Protein AF-A0A316T7T0-F1 (afdb_monomer_lite)

Secondary structure (DSSP, 8-state):
-HHHHHHHH---HHHHHHHTTS-----HHHHHHHTS-S------

pLDDT: mean 93.85, std 6.09, range [58.34, 97.12]

Structure (mmCIF, N/CA/C/O backbone):
data_AF-A0A316T7T0-F1
#
_entry.id   AF-A0A316T7T0-F1
#
loop_
_atom_site.group_PDB
_atom_site.id
_atom_site.type_symbol
_atom_site.label_atom_id
_atom_site.label_alt_id
_atom_site.label_comp_id
_atom_site.label_asym_id
_atom_site.label_entity_id
_atom_site.label_seq_id
_atom_site.pdbx_PDB_ins_code
_atom_site.Cartn_x
_atom_site.Cartn_y
_atom_site.Cartn_z
_atom_site.occupancy
_atom_site.B_iso_or_equiv
_atom_site.auth_seq_id
_atom_site.auth_comp_id
_atom_site.auth_asym_id
_atom_site.auth_atom_id
_atom_site.pdbx_PDB_model_num
ATOM 1 N N . LEU A 1 1 ? -12.699 3.920 4.055 1.00 86.75 1 LEU A N 1
ATOM 2 C CA . LEU A 1 1 ? -11.541 3.696 3.166 1.00 86.75 1 LEU A CA 1
ATOM 3 C C . LEU A 1 1 ? -10.734 2.474 3.603 1.00 86.75 1 LEU A C 1
ATOM 5 O O . LEU A 1 1 ? -10.679 1.517 2.851 1.00 86.75 1 LEU A O 1
ATOM 9 N N . ASN A 1 2 ? -10.235 2.431 4.841 1.00 92.69 2 ASN A N 1
ATOM 10 C CA . ASN A 1 2 ? -9.340 1.354 5.300 1.00 92.69 2 ASN A CA 1
ATOM 11 C C . ASN A 1 2 ? -9.954 -0.058 5.270 1.00 92.69 2 ASN A C 1
ATOM 13 O O . ASN A 1 2 ? -9.266 -0.998 4.903 1.00 92.69 2 ASN A O 1
ATOM 17 N N . LYS A 1 3 ? -11.25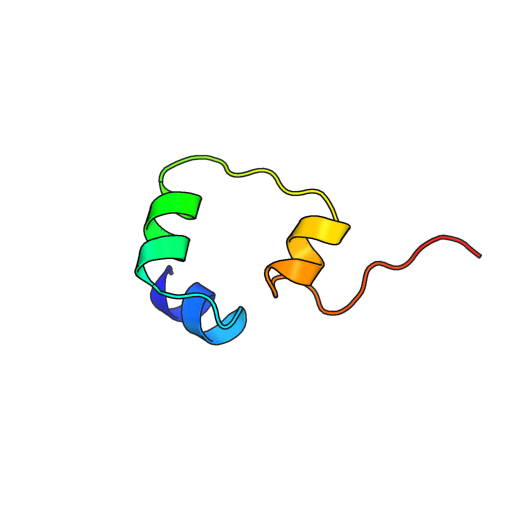2 -0.214 5.573 1.00 94.94 3 LYS A N 1
ATOM 18 C CA . LYS A 1 3 ? -11.948 -1.513 5.443 1.00 94.94 3 LYS A CA 1
ATOM 19 C C . LYS A 1 3 ? -11.981 -2.029 4.000 1.00 94.94 3 LYS A C 1
ATOM 21 O O . LYS A 1 3 ? -11.684 -3.187 3.765 1.00 94.94 3 LYS A O 1
ATOM 26 N N . MET A 1 4 ? -12.264 -1.144 3.046 1.00 96.31 4 MET A N 1
ATOM 27 C CA . MET A 1 4 ? -12.273 -1.479 1.619 1.00 96.31 4 MET A CA 1
ATOM 28 C C . MET A 1 4 ? -10.871 -1.853 1.127 1.00 96.31 4 MET A C 1
ATOM 30 O O . MET A 1 4 ? -10.723 -2.811 0.382 1.00 96.31 4 MET A O 1
ATOM 34 N N . LEU A 1 5 ? -9.839 -1.127 1.570 1.00 94.44 5 LEU A N 1
ATOM 35 C CA . LEU A 1 5 ? -8.449 -1.460 1.253 1.00 94.44 5 LEU A CA 1
ATOM 36 C C . LEU A 1 5 ? -8.045 -2.818 1.840 1.00 94.44 5 LEU A C 1
ATOM 38 O O . LEU A 1 5 ? -7.441 -3.615 1.134 1.00 94.44 5 LEU A O 1
ATOM 42 N N . ALA A 1 6 ? -8.411 -3.106 3.090 1.00 96.44 6 ALA A N 1
ATOM 43 C CA . ALA A 1 6 ? -8.160 -4.398 3.727 1.00 96.44 6 ALA A CA 1
ATOM 44 C C . ALA A 1 6 ? -8.822 -5.555 2.957 1.00 96.44 6 ALA A C 1
ATOM 46 O O . ALA A 1 6 ? -8.173 -6.553 2.664 1.00 96.44 6 ALA A O 1
ATOM 47 N N . GLU A 1 7 ? -10.087 -5.393 2.560 1.00 96.25 7 GLU A N 1
ATOM 48 C CA . GLU A 1 7 ? -10.820 -6.387 1.765 1.00 96.25 7 GLU A CA 1
ATOM 49 C C . GLU A 1 7 ? -10.217 -6.586 0.367 1.00 96.25 7 GLU A C 1
ATOM 51 O O . GLU A 1 7 ? -10.078 -7.723 -0.077 1.00 96.25 7 GLU A O 1
ATOM 56 N N . ALA A 1 8 ? -9.830 -5.506 -0.317 1.00 96.25 8 ALA A N 1
ATOM 57 C CA . ALA A 1 8 ? -9.286 -5.576 -1.674 1.00 96.25 8 ALA A CA 1
ATOM 58 C C . ALA A 1 8 ? -7.853 -6.130 -1.727 1.00 96.25 8 ALA A C 1
ATOM 60 O O . ALA A 1 8 ? -7.509 -6.840 -2.665 1.00 96.25 8 ALA A O 1
ATOM 61 N N . THR A 1 9 ? -7.023 -5.812 -0.729 1.00 95.19 9 THR A N 1
ATOM 62 C CA . THR A 1 9 ? -5.605 -6.223 -0.674 1.00 95.19 9 THR A CA 1
ATOM 63 C C . THR A 1 9 ? -5.379 -7.522 0.100 1.00 95.19 9 THR A C 1
ATOM 65 O O . THR A 1 9 ? -4.290 -8.089 0.056 1.00 95.19 9 THR A O 1
ATOM 68 N N . GLY A 1 10 ? -6.379 -7.986 0.858 1.00 95.56 10 GLY A N 1
ATOM 69 C CA . GLY A 1 10 ? -6.249 -9.114 1.783 1.00 95.56 10 GLY A CA 1
ATOM 70 C C . GLY A 1 10 ? -5.428 -8.806 3.042 1.00 95.56 10 GLY A C 1
ATOM 71 O O . GLY A 1 10 ? -5.103 -9.721 3.799 1.00 95.56 10 GLY A O 1
ATOM 72 N N . GLN A 1 11 ? -5.071 -7.541 3.282 1.00 96.00 11 GLN A N 1
ATOM 73 C CA . GLN A 1 11 ? -4.286 -7.144 4.449 1.00 96.00 11 GLN A CA 1
ATOM 74 C C . GLN A 1 11 ? -5.172 -6.953 5.690 1.00 96.00 11 GLN A C 1
ATOM 76 O O . GLN A 1 11 ? -6.313 -6.498 5.580 1.00 96.00 11 GLN A O 1
ATOM 81 N N . PRO A 1 12 ? -4.653 -7.215 6.902 1.00 97.12 12 PRO A N 1
ATOM 82 C CA . PRO A 1 12 ? -5.362 -6.897 8.137 1.00 97.12 12 PRO A CA 1
ATOM 83 C C . PRO A 1 12 ? -5.698 -5.403 8.246 1.00 97.12 12 PRO A C 1
ATOM 85 O O . PRO A 1 12 ? -4.884 -4.544 7.902 1.00 97.12 12 PRO A O 1
ATOM 88 N N . LEU A 1 13 ? -6.872 -5.083 8.804 1.00 96.00 13 LEU A N 1
ATOM 89 C CA . LEU A 1 13 ? -7.327 -3.697 8.970 1.00 96.00 13 LEU A CA 1
ATOM 90 C C . LEU A 1 13 ? -6.338 -2.840 9.777 1.00 96.00 13 LEU A C 1
ATOM 92 O O . LEU A 1 13 ? -6.110 -1.686 9.426 1.00 96.00 13 LEU A O 1
ATOM 96 N N . GLU A 1 14 ? -5.739 -3.412 10.821 1.00 96.12 14 GLU A N 1
ATOM 97 C CA . GLU A 1 14 ? -4.750 -2.742 11.677 1.00 96.12 14 GLU A CA 1
ATOM 98 C C . GLU A 1 14 ? -3.494 -2.343 10.892 1.00 96.12 14 GLU A C 1
ATOM 100 O O . GLU A 1 14 ? -2.983 -1.236 11.048 1.00 96.12 14 GLU A O 1
ATOM 105 N N . LYS A 1 15 ? -3.041 -3.212 9.981 1.00 95.12 15 LYS A N 1
ATOM 106 C CA . LYS A 1 15 ? -1.891 -2.940 9.114 1.00 95.12 15 LYS A CA 1
ATOM 107 C C . LYS A 1 15 ? -2.193 -1.800 8.145 1.00 95.12 15 LYS A C 1
ATOM 109 O O . LYS A 1 15 ? -1.416 -0.859 8.056 1.00 95.12 15 LYS A O 1
ATOM 114 N N . ILE A 1 16 ? -3.364 -1.830 7.503 1.00 96.19 16 ILE A N 1
ATOM 115 C CA . ILE A 1 16 ? -3.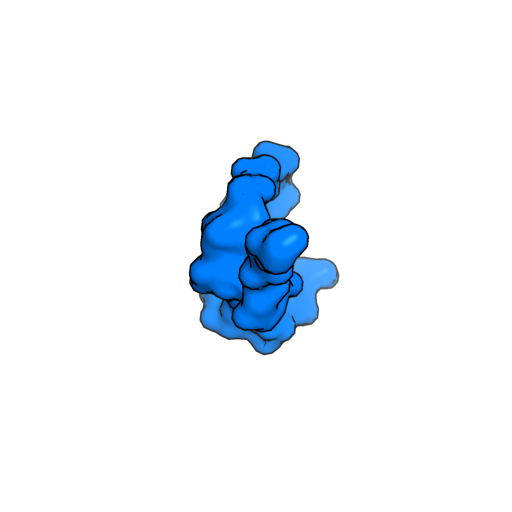814 -0.733 6.635 1.00 96.19 16 ILE A CA 1
ATOM 116 C C . ILE A 1 16 ? -3.915 0.577 7.420 1.00 96.19 16 ILE A C 1
ATOM 118 O O . ILE A 1 16 ? -3.561 1.627 6.898 1.00 96.19 16 ILE A O 1
ATOM 122 N N . GLN A 1 17 ? -4.399 0.554 8.664 1.00 95.12 17 GLN A N 1
ATOM 123 C CA . GLN A 1 17 ? -4.487 1.756 9.497 1.00 95.12 17 GLN A CA 1
ATOM 124 C C . GLN A 1 17 ? -3.117 2.370 9.784 1.00 95.12 17 GLN A C 1
ATOM 126 O O . GLN A 1 17 ? -2.983 3.581 9.645 1.00 95.12 17 GLN A O 1
ATOM 131 N N . LEU A 1 18 ? -2.119 1.551 10.117 1.00 94.94 18 LEU A N 1
ATOM 132 C CA . LEU A 1 18 ? -0.752 2.019 10.342 1.00 94.94 18 LEU A CA 1
ATOM 133 C C . LEU A 1 18 ? -0.119 2.541 9.043 1.00 94.94 18 LEU A C 1
ATOM 135 O O . LEU A 1 18 ? 0.425 3.641 9.007 1.00 94.94 18 LEU A O 1
ATOM 139 N N . ASP A 1 19 ? -0.261 1.786 7.955 1.00 93.31 19 ASP A N 1
ATOM 140 C CA . ASP A 1 19 ? 0.327 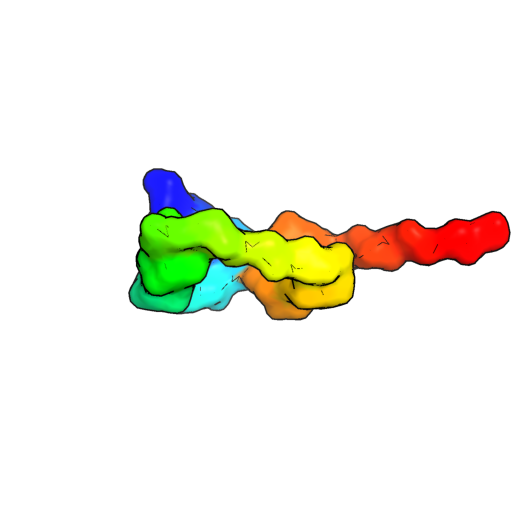2.118 6.655 1.00 93.31 19 ASP A CA 1
ATOM 141 C C . ASP A 1 19 ? -0.340 3.331 5.981 1.00 93.31 19 ASP A C 1
ATOM 143 O O . ASP A 1 19 ? 0.247 3.916 5.077 1.00 93.31 19 ASP A O 1
ATOM 147 N N . THR A 1 20 ? -1.550 3.715 6.408 1.00 92.44 20 THR A N 1
ATOM 148 C CA . THR A 1 20 ? -2.277 4.903 5.916 1.00 92.44 20 THR A CA 1
ATOM 149 C C . THR A 1 20 ? -2.240 6.089 6.880 1.00 92.44 20 THR A C 1
ATOM 151 O O . THR A 1 20 ? -2.789 7.143 6.563 1.00 92.44 20 THR A O 1
ATOM 154 N N . GLU A 1 21 ? -1.598 5.956 8.047 1.00 94.69 21 GLU A N 1
ATOM 155 C CA . GLU A 1 21 ? -1.426 7.064 8.997 1.00 94.69 21 GLU A CA 1
ATOM 156 C C . GLU A 1 21 ? -0.520 8.166 8.416 1.00 94.69 21 GLU A C 1
ATOM 158 O O . GLU A 1 21 ? -0.681 9.355 8.708 1.00 94.69 21 GLU A O 1
ATOM 163 N N . ARG A 1 22 ? 0.422 7.771 7.554 1.00 93.88 22 ARG A N 1
ATOM 164 C CA . ARG A 1 22 ? 1.337 8.637 6.806 1.00 93.88 22 ARG A CA 1
ATOM 165 C C . ARG A 1 22 ? 1.493 8.127 5.378 1.00 93.88 22 ARG A C 1
ATOM 167 O O . ARG A 1 22 ? 1.081 7.017 5.059 1.00 93.88 22 ARG A O 1
ATOM 174 N N . ASP A 1 23 ? 2.131 8.936 4.539 1.00 94.75 23 ASP A N 1
ATOM 175 C CA . ASP A 1 23 ? 2.481 8.524 3.184 1.00 94.75 23 ASP A CA 1
ATOM 176 C C . ASP A 1 23 ? 3.445 7.331 3.230 1.00 94.75 23 ASP A C 1
ATOM 178 O O . ASP A 1 23 ? 4.595 7.454 3.657 1.00 94.75 23 ASP A O 1
ATOM 182 N N . ASN A 1 24 ? 2.967 6.176 2.772 1.00 93.88 24 ASN A N 1
ATOM 183 C CA . ASN A 1 24 ? 3.747 4.953 2.658 1.00 93.88 24 ASN A CA 1
ATOM 184 C C . ASN A 1 24 ? 4.007 4.645 1.178 1.00 93.88 24 ASN A C 1
ATOM 186 O O . ASN A 1 24 ? 3.197 4.016 0.496 1.00 93.88 24 ASN A O 1
ATOM 190 N N . PHE A 1 25 ? 5.127 5.150 0.660 1.00 95.75 25 PHE A N 1
ATOM 191 C CA . PHE A 1 25 ? 5.530 4.910 -0.723 1.00 95.75 25 PHE A CA 1
ATOM 192 C C . PHE A 1 25 ? 6.095 3.500 -0.885 1.00 95.75 25 PHE A C 1
ATOM 194 O O . PHE A 1 25 ? 6.998 3.091 -0.159 1.00 95.75 25 PHE A O 1
ATOM 201 N N . MET A 1 26 ? 5.599 2.789 -1.894 1.00 95.81 26 MET A N 1
ATOM 202 C CA . MET A 1 26 ? 6.003 1.423 -2.212 1.00 95.81 26 MET A CA 1
ATOM 203 C C . MET A 1 26 ? 6.604 1.358 -3.615 1.00 95.81 26 MET A C 1
ATOM 205 O O . MET A 1 26 ? 6.165 2.060 -4.530 1.00 95.81 26 MET A O 1
ATOM 209 N N . SER A 1 27 ? 7.594 0.486 -3.804 1.00 97.00 27 SER A N 1
ATOM 210 C CA . SER A 1 27 ? 8.018 0.071 -5.139 1.00 97.00 27 SER A CA 1
ATOM 211 C C . SER A 1 27 ? 6.903 -0.712 -5.840 1.00 97.00 27 SER A C 1
ATOM 213 O O . SER A 1 27 ? 5.969 -1.205 -5.204 1.00 97.00 27 SER A O 1
ATOM 215 N N . ALA A 1 28 ? 7.008 -0.877 -7.160 1.00 96.19 28 ALA A N 1
ATOM 216 C CA . ALA A 1 28 ? 6.043 -1.675 -7.916 1.00 96.19 28 ALA A CA 1
ATOM 217 C C . ALA A 1 28 ? 5.970 -3.126 -7.400 1.00 96.19 28 ALA A C 1
ATOM 219 O O . ALA A 1 28 ? 4.883 -3.686 -7.277 1.00 96.19 28 ALA A O 1
ATOM 220 N N . GLN A 1 29 ? 7.119 -3.714 -7.050 1.00 96.19 29 GLN A N 1
ATOM 221 C CA . GLN A 1 29 ? 7.202 -5.060 -6.479 1.00 96.19 29 GLN A CA 1
ATOM 222 C C . GLN A 1 29 ? 6.543 -5.119 -5.097 1.00 96.19 29 GLN A C 1
ATOM 224 O O . GLN A 1 29 ? 5.735 -6.008 -4.850 1.00 96.19 29 GLN A O 1
ATOM 229 N N . GLN A 1 30 ? 6.810 -4.136 -4.231 1.00 96.50 30 GLN A N 1
ATOM 230 C CA . GLN A 1 30 ? 6.178 -4.055 -2.913 1.00 96.50 30 GLN A CA 1
ATOM 231 C C . GLN A 1 30 ? 4.661 -3.897 -3.026 1.00 96.50 30 GLN A C 1
ATOM 233 O O . GLN A 1 30 ? 3.933 -4.567 -2.308 1.00 96.50 30 GLN A O 1
ATOM 238 N N . ALA A 1 31 ? 4.170 -3.073 -3.954 1.00 96.44 31 ALA A N 1
ATOM 239 C CA . ALA A 1 31 ? 2.738 -2.912 -4.186 1.00 96.44 31 ALA A CA 1
ATOM 240 C C . ALA A 1 31 ? 2.078 -4.222 -4.653 1.00 96.44 31 ALA A C 1
ATOM 242 O O . ALA A 1 31 ? 0.946 -4.514 -4.268 1.00 96.44 31 ALA A O 1
ATOM 243 N N . MET A 1 32 ? 2.790 -5.028 -5.448 1.00 96.06 32 MET A N 1
ATOM 244 C CA . MET A 1 32 ? 2.315 -6.339 -5.888 1.00 96.06 32 MET A CA 1
ATOM 245 C C . MET A 1 32 ? 2.238 -7.331 -4.722 1.00 96.06 32 MET A C 1
ATOM 247 O O . MET A 1 32 ? 1.204 -7.953 -4.508 1.00 96.06 32 MET A O 1
ATOM 251 N N . GLU A 1 33 ? 3.296 -7.427 -3.914 1.00 95.81 33 GLU A N 1
ATOM 252 C CA . GLU A 1 33 ? 3.326 -8.273 -2.710 1.00 95.81 33 GLU A CA 1
ATOM 253 C C . GLU A 1 33 ? 2.297 -7.839 -1.660 1.00 95.81 33 GLU A C 1
ATOM 255 O O . GLU A 1 33 ? 1.746 -8.662 -0.929 1.00 95.81 33 GLU A O 1
ATOM 260 N N . TYR A 1 34 ? 2.013 -6.540 -1.594 1.00 95.31 34 TYR A N 1
ATOM 261 C CA . TYR A 1 34 ? 1.003 -5.982 -0.708 1.00 95.31 34 TYR A CA 1
ATOM 262 C C . TYR A 1 34 ? -0.428 -6.316 -1.161 1.00 95.31 34 TYR A C 1
ATOM 264 O O . TYR A 1 34 ? -1.347 -6.216 -0.352 1.00 95.31 34 TYR A O 1
ATOM 272 N N . GLY A 1 35 ? -0.628 -6.726 -2.419 1.00 95.44 35 GLY A N 1
ATOM 273 C CA . GLY A 1 35 ? -1.947 -6.987 -3.004 1.00 95.44 35 GLY A CA 1
ATOM 274 C C . GLY A 1 35 ? -2.633 -5.739 -3.567 1.00 95.44 35 GLY A C 1
ATOM 275 O O . GLY A 1 35 ? -3.839 -5.751 -3.788 1.00 95.44 35 GLY A O 1
ATOM 276 N N . LEU A 1 36 ? -1.892 -4.645 -3.782 1.00 95.25 36 LEU A N 1
ATOM 277 C CA . LEU A 1 36 ? -2.416 -3.426 -4.417 1.00 95.25 36 LEU A CA 1
ATOM 278 C C . LEU A 1 36 ? -2.480 -3.548 -5.944 1.00 95.25 36 LEU A C 1
ATOM 280 O O . LEU A 1 36 ? -3.275 -2.855 -6.575 1.00 95.25 36 LEU A O 1
ATOM 284 N N . VAL A 1 37 ? -1.632 -4.391 -6.541 1.00 95.50 37 VAL A N 1
ATOM 285 C CA . VAL A 1 37 ? -1.594 -4.652 -7.987 1.00 95.50 37 VAL A CA 1
ATOM 286 C C . VAL A 1 37 ? -1.332 -6.132 -8.257 1.00 95.50 37 VAL A C 1
ATOM 288 O O . VAL A 1 37 ? -0.585 -6.771 -7.526 1.00 95.50 37 VAL A O 1
ATOM 291 N N . ASP A 1 38 ? -1.891 -6.677 -9.337 1.00 94.75 38 ASP A N 1
ATOM 292 C CA . ASP A 1 38 ? -1.753 -8.111 -9.638 1.00 94.75 38 ASP A CA 1
ATOM 293 C C . ASP A 1 38 ? -0.405 -8.473 -10.274 1.00 94.75 38 ASP A C 1
ATOM 295 O O . ASP A 1 38 ? 0.102 -9.584 -10.112 1.00 94.75 38 ASP A O 1
ATOM 299 N N . LYS A 1 39 ? 0.166 -7.557 -11.067 1.00 94.69 39 LYS A N 1
ATOM 300 C CA . LYS A 1 39 ? 1.394 -7.811 -11.825 1.00 94.69 39 LYS A CA 1
ATOM 301 C C . LYS A 1 39 ? 2.141 -6.528 -12.163 1.00 94.69 39 LYS A C 1
ATOM 303 O O . LYS A 1 39 ? 1.555 -5.566 -12.655 1.00 94.69 39 LYS A O 1
ATOM 308 N N . VAL A 1 40 ? 3.464 -6.567 -12.015 1.00 95.19 40 VAL A N 1
ATOM 309 C CA . VAL A 1 40 ? 4.378 -5.558 -12.567 1.00 95.19 40 VAL A CA 1
ATOM 310 C C . VAL A 1 40 ? 4.763 -5.957 -13.993 1.00 95.19 40 VAL A C 1
ATOM 312 O O . VAL A 1 40 ? 5.239 -7.069 -14.228 1.00 95.19 40 VAL A O 1
ATOM 315 N N . ILE A 1 41 ? 4.538 -5.072 -14.966 1.00 94.12 41 ILE A N 1
ATOM 316 C CA . ILE A 1 41 ? 4.954 -5.299 -16.355 1.00 94.12 41 ILE A CA 1
ATOM 317 C C . ILE A 1 41 ? 6.330 -4.673 -16.561 1.00 94.12 41 ILE A C 1
ATOM 319 O O . ILE A 1 41 ? 6.471 -3.452 -16.557 1.00 94.12 41 ILE A O 1
ATOM 323 N N . GLU A 1 42 ? 7.333 -5.514 -16.780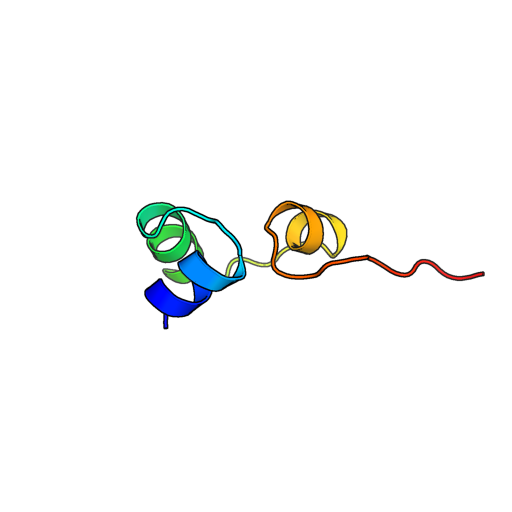 1.00 89.56 42 GLU A N 1
ATOM 324 C CA . GLU A 1 42 ? 8.663 -5.079 -17.198 1.00 89.56 42 GLU A CA 1
ATOM 325 C C . GLU A 1 4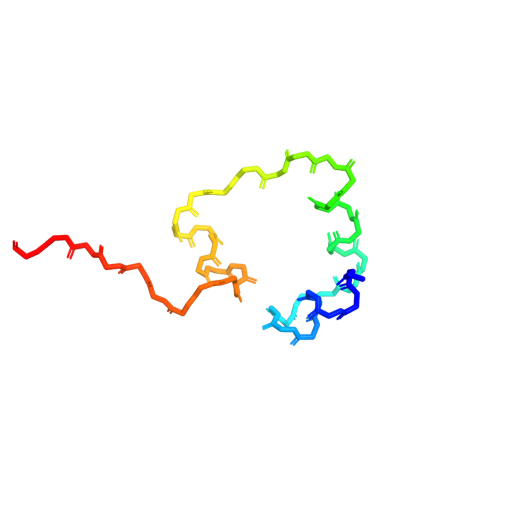2 ? 8.769 -5.106 -18.730 1.00 89.56 42 GLU A C 1
ATOM 327 O O . GLU A 1 42 ? 8.093 -5.891 -19.404 1.00 89.56 42 GLU A O 1
ATOM 332 N N . LYS A 1 43 ? 9.563 -4.183 -19.289 1.00 80.94 43 LYS A N 1
ATOM 333 C CA . LYS A 1 43 ? 9.709 -4.005 -20.741 1.00 80.94 43 LYS A CA 1
ATOM 334 C C . LYS A 1 43 ? 10.130 -5.306 -21.430 1.00 80.94 43 LYS A C 1
ATOM 336 O O . LYS A 1 43 ? 10.957 -6.055 -20.918 1.00 80.94 43 LYS A O 1
ATOM 341 N N . ARG A 1 44 ? 9.597 -5.490 -22.636 1.00 58.34 44 ARG A N 1
ATOM 342 C CA . ARG A 1 44 ? 10.089 -6.436 -23.636 1.00 58.34 44 ARG A CA 1
ATOM 343 C C . ARG A 1 44 ? 11.053 -5.736 -24.586 1.00 58.34 44 ARG A C 1
ATOM 345 O O . ARG A 1 44 ? 10.832 -4.526 -24.831 1.00 58.34 44 ARG A O 1
#

Radius of gyration: 11.49 Å; chains: 1; bounding box: 22×18×35 Å

Foldseek 3Di:
DLVVLCVQQVHDSVVSCVCPVDPNDDDPVRCCVSNVDVDDDDDD

Sequence (44 aa):
LNKMLAEATGQPLEKIQLDTERDNFMSAQQAMEYGLVDKVIEKR

=== Feature glossary ===
A reading guide for the features in this record.

Start from the sequence.

  · Sequence gives the chain of amino acids in standard one-letter code (A=alanine, C=cysteine, …, Y=tyrosine), read N→C. It is the only feature that is directly encoded by the gene; all structural features are derived from the folded form of this sequence.

Fold it, and you get atomic coordinates and the backbone conformation that goes with them.

  · The mmCIF table is the protein's shape written out atom by atom. For each backbone N, Cα, C, and carbonyl O, it records an (x, y, z) coordinate triple in Å plus the residue type, chain letter, and residue number.

  · Backbone dihedral angles. Every residue except chain termini has a φ (preceding-C → N → Cα → C) and a ψ (N → Cα → C → next-N). They are reported in degrees following the IUPAC sign convention. Secondary structure is essentially a statement about which (φ, ψ) basin each residue occupies.

  · DSSP 8-state secondary structure assigns each residue one of H (α-helix), G (3₁₀-helix), I (π-helix), E (extended β-strand), B (isolated β-bridge), T (hydrogen-bonded turn), S (bend), or '-' (coil). The assignment is computed from backbone hydrogen-bond geometry via the Kabsch–Sander algorithm.

  · P-SEA three-state annotation labels each residue as helix, strand, or coil based purely on the geometry of the Cα trace. It serves as a fallback when the full backbone (and thus DSSP) is unavailable.

Summarize the fold with a handful of shape descriptors and a per-residue structural alphabet.

  · Radius of gyration (Rg) is the root-mean-square distance of Cα atoms from their centroid — a single number for overall size and compactness. A globular domain of N residues has Rg ≈ 2.2·N^0.38 Å; an extended or disordered chain has a much larger Rg. The Cα contact count is the number of residue pairs whose Cα atoms are within 8 Å and are more than four positions apart in sequence — a standard proxy for tertiary packing density. The bounding box is the smallest axis-aligned box enclosing all Cα atoms.

  · Foldseek's 3Di representation compresses backbone geometry into a per-residue letter drawn from a learned twenty-state alphabet. It captures the tertiary interaction pattern around each residue — which residues are packed against it in space, regardless of where they are in sequence.

  · Accessible surface area quantifies burial. A residue with SASA near zero is packed into the hydrophobic core; one with SASA >100 Å² sits on the surface. Computed here via the Shrake–Rupley numerical algorithm with a 1.4 Å probe.

Ask how reliable the model is.

  · For AlphaFold models, the B-factor field carries pLDDT — the model's own estimate of local accuracy on a 0–100 scale. Regions with pLDDT<50 should be treated as essentially unmodeled; they often correspond to intrinsically disordered segments.

  · For experimental (PDB) structures, the B-factor (temperature factor) quantifies the positional spread of each atom in the crystal — a combination of thermal vibration and static disorder — in units of Å². High B-factors mark flexible loops or poorly resolved regions; low B-factors mark the rigid, well-ordered core.

  · PAE(i, j) answers: if I align the predicted and true structures on residue i, how far off (in Å) do I expect residue j to be? A block-diagonal PAE matrix with low values on the blocks and high values off-diagonal is the signature of a multi-domain protein with confidently predicted domains but uncertain inter-domain orientation.

Place it in context: what it resembles, what it is annotated as, and how it looks.

  · Structural nearest neighbors (via Foldseek easy-search vs the PDB). Reported per hit: target PDB id, E-value, and alignment TM-score. A TM-score above ~0.5 is the conventional threshold for 'same fold'.

  · Functional annotations link the protein to curated databases. InterPro entries identify conserved domains and families by matching the sequence against member-database signatures (Pfam, PROSITE,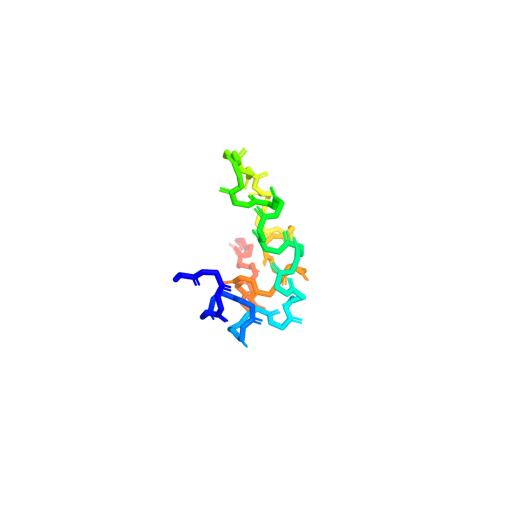 CDD, …). Gene Ontology (GO) terms describe molecular function, biological process, and cellular component in a controlled vocabulary. CATH places the structure in a hierarchical fold classification (Class/Architecture/Topology/Homologous-superfamily). The organism is the source species.

  · Plot images: a contact map (which residues are close in 3D, as an N×N binary image), a Ramachandran scatter (backbone torsion angles, revealing secondary-structure composition at a glance), and — for AlphaFold structures — a PAE heatmap (pairwise prediction confidence).

  · Structure images are PyMOL renders from six orthogonal camera directions. Cartoon representation draws helices as coils and strands as arrows; sticks shows the backbone as bonds; surface shows the solvent-excluded envelope. Rainbow coloring maps sequence position to hue (blue→red, N→C); chain coloring assigns a distinct color per polypeptide.